Protein AF-A0A146MFR7-F1 (afdb_monomer)

Secondary structure (DSSP, 8-state):
--SS---HHHHHHHHHHHHHHHHHHHHHHHTT-SS-THHHHHHIIIIIHHHHHHHHHHTHHHHTSHHHHHHHHHHHHHHHHHHH---TTS-HHHHHHHTTPPPHHHHHHH-

Nearest PDB structures (foldseek):
  1yo7-assembly2_B  TM=3.358E-01  e=7.155E+00  Escherichia coli

Organism: Lygus hesperus (NCBI:txid30085)

Sequence (111 aa):
MDHHLTWNPHVENVVRKARYILWAGQRMFSKTWGLKPKMILWLYTAVVRPIITYASIVWWPKTRQATVQKNLTKVQRQACLGITGAMPTCPTAAMDVLLDLSPLNTLVQRV

Mean predicted aligned error: 7.24 Å

pLDDT: mean 78.14, std 9.86, range [43.84, 88.5]

Radius of gyration: 14.55 Å; Cα contacts (8 Å, |Δi|>4): 84; chains: 1; bounding box: 34×27×39 Å

Solvent-accessible surface area (backbone atoms only — not comparable to full-atom values): 6572 Å² total; per-residue (Å²): 132,77,90,59,92,66,55,57,71,57,53,51,50,53,53,50,51,44,50,48,53,50,50,54,48,48,53,60,46,64,78,71,58,78,98,57,46,64,59,55,48,45,48,43,61,72,48,42,46,54,54,51,53,58,51,40,67,82,43,50,86,50,61,76,37,67,70,53,38,53,51,49,53,50,53,52,43,55,51,47,38,71,34,68,67,53,62,93,83,60,58,58,70,60,52,27,62,75,67,74,46,79,59,65,67,61,54,62,71,74,109

Structure (mmCIF, N/CA/C/O backbone):
data_AF-A0A146MFR7-F1
#
_entry.id   AF-A0A146MFR7-F1
#
loop_
_atom_site.group_PDB
_atom_site.id
_atom_site.type_symbol
_atom_site.label_atom_id
_atom_site.label_alt_id
_atom_site.label_comp_id
_atom_site.label_asym_id
_atom_site.label_entity_id
_atom_site.label_seq_id
_atom_site.pdbx_PDB_ins_code
_atom_site.Cartn_x
_atom_site.Cartn_y
_atom_site.Cartn_z
_atom_site.occupancy
_atom_site.B_iso_or_equiv
_atom_site.auth_seq_id
_atom_site.auth_comp_id
_atom_site.auth_asym_id
_atom_site.auth_atom_id
_atom_site.pdbx_PDB_model_num
ATOM 1 N N . MET A 1 1 ? 18.503 8.207 -19.975 1.00 43.84 1 MET A N 1
ATOM 2 C CA . MET A 1 1 ? 17.540 7.400 -20.749 1.00 43.84 1 MET A CA 1
ATOM 3 C C . MET A 1 1 ? 17.914 5.951 -20.522 1.00 43.84 1 MET A C 1
ATOM 5 O O . MET A 1 1 ? 19.052 5.592 -20.800 1.00 43.84 1 MET A O 1
ATOM 9 N N . ASP A 1 2 ? 17.029 5.167 -19.910 1.00 46.19 2 ASP A N 1
ATOM 10 C CA . ASP A 1 2 ? 17.330 3.787 -19.522 1.00 46.19 2 ASP A CA 1
ATOM 11 C C . ASP A 1 2 ? 17.298 2.881 -20.763 1.00 46.19 2 ASP A C 1
ATOM 13 O O . ASP A 1 2 ? 16.237 2.597 -21.311 1.00 46.19 2 ASP A O 1
ATOM 17 N N . HIS A 1 3 ? 18.476 2.456 -21.232 1.00 53.16 3 HIS A N 1
ATOM 18 C CA . HIS A 1 3 ? 18.642 1.582 -22.408 1.00 53.16 3 HIS A CA 1
ATOM 19 C C . HIS A 1 3 ? 18.193 0.135 -22.162 1.00 53.16 3 HIS A C 1
ATOM 21 O O . HIS A 1 3 ? 17.932 -0.616 -23.100 1.00 53.16 3 HIS A O 1
ATOM 27 N N . HIS A 1 4 ? 18.066 -0.251 -20.895 1.00 56.06 4 HIS A N 1
ATOM 28 C CA . HIS A 1 4 ? 17.405 -1.476 -20.488 1.00 56.06 4 HIS A CA 1
ATOM 29 C C . HIS A 1 4 ? 16.019 -1.084 -20.002 1.00 56.06 4 HIS A C 1
ATOM 31 O O . HIS A 1 4 ? 15.898 -0.204 -19.157 1.00 56.06 4 HIS A O 1
ATOM 37 N N . LEU A 1 5 ? 14.981 -1.739 -20.519 1.00 60.19 5 LEU A N 1
ATOM 38 C CA . LEU A 1 5 ? 13.565 -1.559 -20.179 1.00 60.19 5 LEU A CA 1
ATOM 39 C C . LEU A 1 5 ? 13.264 -2.000 -18.722 1.00 60.19 5 LEU A C 1
ATOM 41 O O . LEU A 1 5 ? 12.364 -2.788 -18.427 1.00 60.19 5 LEU A O 1
ATOM 45 N N . THR A 1 6 ? 14.092 -1.576 -17.773 1.00 61.09 6 THR A N 1
ATOM 46 C CA . THR A 1 6 ? 13.939 -1.789 -16.349 1.00 61.09 6 THR A CA 1
ATOM 47 C C . THR A 1 6 ? 12.972 -0.733 -15.863 1.00 61.09 6 THR A C 1
ATOM 49 O O . THR A 1 6 ? 13.380 0.313 -15.379 1.00 61.09 6 THR A O 1
ATOM 52 N N . TRP A 1 7 ? 11.677 -1.023 -15.973 1.00 67.88 7 TRP A N 1
ATOM 53 C CA . TRP A 1 7 ? 10.547 -0.231 -15.470 1.00 67.88 7 TRP A CA 1
ATOM 54 C C . TRP A 1 7 ? 10.579 0.067 -13.949 1.00 67.88 7 TRP A C 1
ATOM 56 O O . TRP A 1 7 ? 9.576 0.471 -13.374 1.00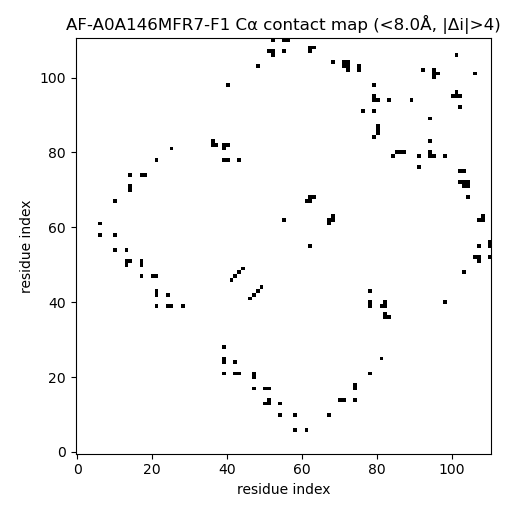 67.88 7 TRP A O 1
ATOM 66 N N . ASN A 1 8 ? 11.721 -0.105 -13.280 1.00 72.50 8 ASN A N 1
ATOM 67 C CA . ASN A 1 8 ? 11.979 0.182 -11.872 1.00 72.50 8 ASN A CA 1
ATOM 68 C C . ASN A 1 8 ? 11.531 1.590 -11.430 1.00 72.50 8 ASN A C 1
ATOM 70 O O . ASN A 1 8 ? 10.767 1.658 -10.465 1.00 72.50 8 ASN A O 1
ATOM 74 N N . PRO A 1 9 ? 11.903 2.697 -12.114 1.00 78.38 9 PRO A N 1
ATOM 75 C CA . PRO A 1 9 ? 11.456 4.029 -11.698 1.00 78.38 9 PRO A CA 1
ATOM 76 C C . PRO A 1 9 ? 9.937 4.188 -11.841 1.00 78.38 9 PRO A C 1
ATOM 78 O O . PRO A 1 9 ? 9.298 4.906 -11.072 1.00 78.38 9 PRO A O 1
ATOM 81 N N . HIS A 1 10 ? 9.326 3.477 -12.793 1.00 78.94 10 HIS A N 1
ATOM 82 C CA . HIS A 1 10 ? 7.879 3.468 -12.964 1.00 78.94 10 HIS A CA 1
ATOM 83 C C . HIS A 1 10 ? 7.177 2.702 -11.832 1.00 78.94 10 HIS A C 1
ATOM 85 O O . HIS A 1 10 ? 6.242 3.227 -11.230 1.00 78.94 10 HIS A O 1
ATOM 91 N N . VAL A 1 11 ? 7.670 1.509 -11.477 1.00 78.44 11 VAL A N 1
ATOM 92 C CA . VAL A 1 11 ? 7.176 0.718 -10.335 1.00 78.44 11 VAL A CA 1
ATOM 93 C C . VAL A 1 11 ? 7.254 1.530 -9.046 1.00 78.44 11 VAL A C 1
ATOM 95 O O . VAL A 1 11 ? 6.284 1.596 -8.291 1.00 78.44 11 VAL A O 1
ATOM 98 N N . GLU A 1 12 ? 8.390 2.180 -8.802 1.00 82.00 12 GLU A N 1
ATOM 99 C CA . GLU A 1 12 ? 8.585 3.005 -7.616 1.00 82.00 12 GLU A CA 1
ATOM 100 C C . GLU A 1 12 ? 7.627 4.198 -7.588 1.00 82.00 12 GLU A C 1
ATOM 102 O O . GLU A 1 12 ? 7.007 4.460 -6.558 1.00 82.00 12 GLU A O 1
ATOM 107 N N . ASN A 1 13 ? 7.416 4.869 -8.723 1.00 85.25 13 ASN A N 1
ATOM 108 C CA . ASN A 1 13 ? 6.452 5.962 -8.824 1.00 85.25 13 ASN A CA 1
ATOM 109 C C . ASN A 1 13 ? 5.012 5.518 -8.548 1.00 85.25 13 ASN A C 1
ATOM 111 O O . ASN A 1 13 ? 4.293 6.209 -7.821 1.00 85.25 13 ASN A O 1
ATOM 115 N N . VAL A 1 14 ? 4.590 4.366 -9.072 1.00 85.25 14 VAL A N 1
ATOM 116 C CA . VAL A 1 14 ? 3.249 3.815 -8.818 1.00 85.25 14 VAL A CA 1
ATOM 117 C C . VAL A 1 14 ? 3.088 3.446 -7.345 1.00 85.25 14 VAL A C 1
ATOM 119 O O . VAL A 1 14 ? 2.106 3.841 -6.714 1.00 85.25 14 VAL A O 1
ATOM 122 N N . VAL A 1 15 ? 4.071 2.754 -6.763 1.00 83.94 15 VAL A N 1
ATOM 123 C CA . VAL A 1 15 ? 4.077 2.390 -5.337 1.00 83.94 15 VAL A CA 1
ATOM 124 C C . VAL A 1 15 ? 4.059 3.636 -4.452 1.00 83.94 15 VAL A C 1
ATOM 126 O O . VAL A 1 15 ? 3.308 3.691 -3.476 1.00 83.94 15 VAL A O 1
ATOM 129 N N . ARG A 1 16 ? 4.843 4.660 -4.795 1.00 86.75 16 ARG A N 1
ATOM 130 C CA . ARG A 1 16 ? 4.880 5.944 -4.087 1.00 86.75 16 ARG A CA 1
ATOM 131 C C . ARG A 1 16 ? 3.526 6.644 -4.143 1.00 86.75 16 ARG A C 1
ATOM 133 O O . ARG A 1 16 ? 3.042 7.090 -3.106 1.00 86.75 16 ARG A O 1
ATOM 140 N N . LYS A 1 17 ? 2.887 6.688 -5.316 1.00 87.31 17 LYS A N 1
ATOM 141 C CA . LYS A 1 17 ? 1.550 7.272 -5.490 1.00 87.31 17 LYS A CA 1
ATOM 142 C C . LYS A 1 17 ? 0.502 6.522 -4.665 1.00 87.31 17 LYS A C 1
ATOM 144 O O . LYS A 1 17 ? -0.258 7.151 -3.934 1.00 87.31 17 LYS A O 1
ATOM 149 N N . ALA A 1 18 ? 0.513 5.190 -4.712 1.00 85.69 18 ALA A N 1
ATOM 150 C CA . ALA A 1 18 ? -0.369 4.340 -3.915 1.00 85.69 18 ALA A CA 1
ATOM 151 C C . ALA A 1 18 ? -0.195 4.574 -2.403 1.00 85.69 18 ALA A C 1
ATOM 153 O O . ALA A 1 18 ? -1.179 4.768 -1.690 1.00 85.69 18 ALA A O 1
ATOM 154 N N . ARG A 1 19 ? 1.052 4.621 -1.913 1.00 85.50 19 ARG A N 1
ATOM 155 C CA . ARG A 1 19 ? 1.349 4.925 -0.503 1.00 85.50 19 ARG A CA 1
ATOM 156 C C . ARG A 1 19 ? 0.892 6.319 -0.103 1.00 85.50 19 ARG A C 1
ATOM 158 O O . ARG A 1 19 ? 0.352 6.474 0.985 1.00 85.50 19 ARG A O 1
ATOM 165 N N . TYR A 1 20 ? 1.102 7.315 -0.958 1.00 88.19 20 TYR A N 1
ATOM 166 C CA . TYR A 1 20 ? 0.683 8.683 -0.675 1.00 88.19 20 TYR A CA 1
ATOM 167 C C . TYR A 1 20 ? -0.839 8.785 -0.523 1.00 88.19 20 TYR A C 1
ATOM 169 O O . TYR A 1 20 ? -1.307 9.360 0.453 1.00 88.19 20 TYR A O 1
ATOM 177 N N . ILE A 1 21 ? -1.606 8.168 -1.430 1.00 85.38 21 ILE A N 1
ATOM 178 C CA . ILE A 1 21 ? -3.076 8.130 -1.354 1.00 85.38 21 ILE A CA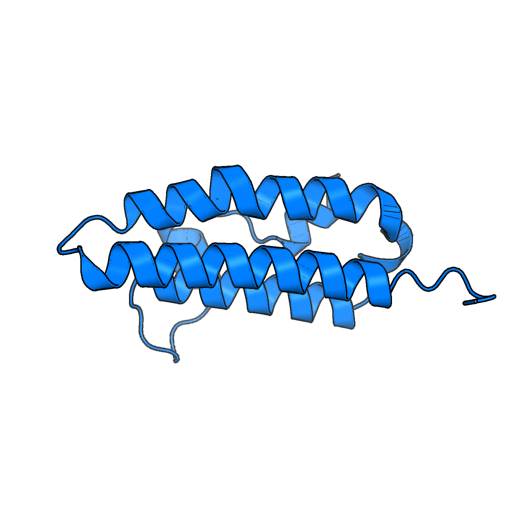 1
ATOM 179 C C . ILE A 1 21 ? -3.532 7.433 -0.067 1.00 85.38 21 ILE A C 1
ATOM 181 O O . ILE A 1 21 ? -4.405 7.946 0.630 1.00 85.38 21 ILE A O 1
ATOM 185 N N . LEU A 1 22 ? -2.912 6.300 0.280 1.00 82.88 22 LEU A N 1
ATOM 186 C CA . LEU A 1 22 ? -3.196 5.599 1.532 1.00 82.88 22 LEU A CA 1
ATOM 187 C C . LEU A 1 22 ? -2.909 6.464 2.752 1.00 82.88 22 LEU A C 1
ATOM 189 O O . LEU A 1 22 ? -3.756 6.560 3.629 1.00 82.88 22 LEU A O 1
ATOM 193 N N . TRP A 1 23 ? -1.743 7.103 2.805 1.00 84.44 23 TRP A N 1
ATOM 194 C CA . TRP A 1 23 ? -1.343 7.933 3.935 1.00 84.44 23 TRP A CA 1
ATOM 195 C C . TRP A 1 23 ? -2.221 9.179 4.073 1.00 84.44 23 TRP A C 1
ATOM 197 O O . TRP A 1 23 ? -2.648 9.513 5.176 1.00 84.44 23 TRP A O 1
ATOM 207 N N . ALA A 1 24 ? -2.534 9.849 2.962 1.00 85.06 24 ALA A N 1
ATOM 208 C CA . ALA A 1 24 ? -3.426 11.002 2.945 1.00 85.06 24 ALA A CA 1
ATOM 209 C C . ALA A 1 24 ? -4.840 10.609 3.395 1.00 85.06 24 ALA A C 1
ATOM 211 O O . ALA A 1 24 ? -5.415 11.277 4.254 1.00 85.06 24 ALA A O 1
ATOM 212 N N . GLY A 1 25 ? -5.361 9.487 2.885 1.00 79.31 25 GLY A N 1
ATOM 213 C CA . GLY A 1 25 ? -6.639 8.925 3.312 1.00 79.31 25 GLY A CA 1
ATOM 214 C C . GLY A 1 25 ? -6.633 8.586 4.798 1.00 79.31 25 GLY A C 1
ATOM 215 O O . GLY A 1 25 ? -7.468 9.087 5.545 1.00 79.31 25 GLY A O 1
ATOM 216 N N . GLN A 1 26 ? -5.642 7.818 5.254 1.00 76.81 26 GLN A N 1
ATOM 217 C CA . GLN A 1 26 ? -5.454 7.490 6.666 1.00 76.81 26 GLN A CA 1
ATOM 218 C C . GLN A 1 26 ? -5.415 8.751 7.523 1.00 76.81 26 GLN A C 1
ATOM 220 O O . GLN A 1 26 ? -6.156 8.823 8.483 1.00 76.81 26 GLN A O 1
ATOM 225 N N . ARG A 1 27 ? -4.647 9.786 7.171 1.00 78.06 27 ARG A N 1
ATOM 226 C CA . ARG A 1 27 ? -4.557 11.023 7.964 1.00 78.06 27 ARG A CA 1
ATOM 227 C C . ARG A 1 27 ? -5.862 11.820 7.988 1.00 78.06 27 ARG A C 1
ATOM 229 O O . ARG A 1 27 ? -6.203 12.388 9.027 1.00 78.06 27 ARG A O 1
ATOM 236 N N . MET A 1 28 ? -6.580 11.860 6.868 1.00 73.88 28 MET A N 1
ATOM 237 C CA . MET A 1 28 ? -7.886 12.512 6.766 1.00 73.88 28 MET A CA 1
ATOM 238 C C . MET A 1 28 ? -8.907 11.822 7.675 1.00 73.88 28 MET A C 1
ATOM 240 O O . MET A 1 28 ? -9.587 12.494 8.452 1.00 73.88 28 MET A O 1
ATOM 244 N N . PHE A 1 29 ? -8.948 10.488 7.643 1.00 67.81 29 PHE A N 1
ATOM 245 C CA . PHE A 1 29 ? -9.841 9.692 8.480 1.00 67.81 29 PHE A CA 1
ATOM 246 C C . PHE A 1 29 ? -9.359 9.625 9.945 1.00 67.81 29 PHE A C 1
ATOM 248 O O . PHE A 1 29 ? -10.155 9.776 10.856 1.00 67.81 29 PHE A O 1
ATOM 255 N N . SER A 1 30 ? -8.064 9.541 10.243 1.00 63.81 30 SER A N 1
ATOM 256 C CA . SER A 1 30 ? -7.547 9.508 11.623 1.00 63.81 30 SER A CA 1
ATOM 257 C C . SER A 1 30 ? -7.852 10.783 12.408 1.00 63.81 30 SER A C 1
ATOM 259 O O . SER A 1 30 ? -8.132 10.704 13.597 1.00 63.81 30 SER A O 1
ATOM 261 N N . LYS A 1 31 ? -7.834 11.960 11.765 1.00 63.06 31 LYS A N 1
ATOM 262 C CA . LYS A 1 31 ? -8.208 13.224 12.425 1.00 63.06 31 LYS A CA 1
ATOM 263 C C . LYS A 1 31 ? -9.695 13.325 12.755 1.00 63.06 31 LYS A C 1
ATOM 265 O O . LYS A 1 31 ? -10.063 14.142 13.590 1.00 63.06 31 LYS A O 1
ATOM 270 N N . THR A 1 32 ? -10.538 12.559 12.068 1.00 60.03 32 THR A N 1
ATOM 271 C CA . THR A 1 32 ? -11.994 12.699 12.153 1.00 60.03 32 THR A CA 1
ATOM 272 C C . THR A 1 32 ? -12.696 11.501 12.820 1.00 60.03 32 THR A C 1
ATOM 274 O O . THR A 1 32 ? -13.899 11.598 13.040 1.00 60.03 32 THR A O 1
ATOM 277 N N . TRP A 1 33 ? -12.022 10.370 13.128 1.00 58.22 33 TRP A N 1
ATOM 278 C CA . TRP A 1 33 ? -12.738 9.087 13.316 1.00 58.22 33 TRP A CA 1
ATOM 279 C C . TRP A 1 33 ? -12.608 8.415 14.684 1.00 58.22 33 TRP A C 1
ATOM 281 O O . TRP A 1 33 ? -11.532 7.988 15.096 1.00 58.22 33 TRP A O 1
ATOM 291 N N . GLY A 1 34 ? -13.785 8.160 15.269 1.00 61.66 34 GLY A N 1
ATOM 292 C CA . GLY A 1 34 ? -14.133 6.871 15.869 1.00 61.66 34 GLY A CA 1
ATOM 293 C C . GLY A 1 34 ? -14.714 5.876 14.833 1.00 61.66 34 GLY A C 1
ATOM 294 O O . GLY A 1 34 ? -15.215 6.271 13.783 1.00 61.66 34 GLY A O 1
ATOM 295 N N . LEU A 1 35 ? -14.602 4.572 15.130 1.00 51.97 35 LEU A N 1
ATOM 296 C CA . LEU A 1 35 ? -15.327 3.389 14.603 1.00 51.97 35 LEU A CA 1
ATOM 297 C C . LEU A 1 35 ? -15.809 3.323 13.127 1.00 51.97 35 LEU A C 1
ATOM 299 O O . LEU A 1 35 ? -16.885 2.781 12.881 1.00 51.97 35 LEU A O 1
ATOM 303 N N . LYS A 1 36 ? -15.046 3.725 12.093 1.00 67.06 36 LYS A N 1
ATOM 304 C CA . LYS A 1 36 ? -15.310 3.152 10.738 1.00 67.06 36 LYS A CA 1
ATOM 305 C C . LYS A 1 36 ? -14.078 2.827 9.838 1.00 67.06 36 LYS A C 1
ATOM 307 O O . LYS A 1 36 ? -13.929 3.320 8.723 1.00 67.06 36 LYS A O 1
ATOM 312 N N . PRO A 1 37 ? -13.241 1.851 10.241 1.00 76.12 37 PRO A N 1
ATOM 313 C CA . PRO A 1 37 ? -12.261 1.149 9.384 1.00 76.12 37 PRO A CA 1
ATOM 314 C C . PRO A 1 37 ? -12.702 0.826 7.940 1.00 76.12 37 PRO A C 1
ATOM 316 O O . PRO A 1 37 ? -11.887 0.793 7.017 1.00 76.12 37 PRO A O 1
ATOM 319 N N . LYS A 1 38 ? -14.013 0.638 7.729 1.00 81.75 38 LYS A N 1
ATOM 320 C CA . LYS A 1 38 ? -14.650 0.351 6.435 1.00 81.75 38 LYS A CA 1
ATOM 321 C C . LYS A 1 38 ? -14.300 1.356 5.331 1.00 81.75 38 LYS A C 1
ATOM 323 O O . LYS A 1 38 ? -14.175 0.954 4.181 1.00 81.75 38 LYS A O 1
ATOM 328 N N . MET A 1 39 ? -14.113 2.637 5.653 1.00 81.69 39 MET A N 1
ATOM 329 C CA . MET A 1 39 ? -13.805 3.656 4.640 1.00 81.69 39 MET A CA 1
ATOM 330 C C . MET A 1 39 ? -12.373 3.527 4.099 1.00 81.69 39 MET A C 1
ATOM 332 O O . MET A 1 39 ? -12.141 3.665 2.901 1.00 81.69 39 MET A O 1
ATOM 336 N N . ILE A 1 40 ? -11.408 3.206 4.966 1.00 81.81 40 ILE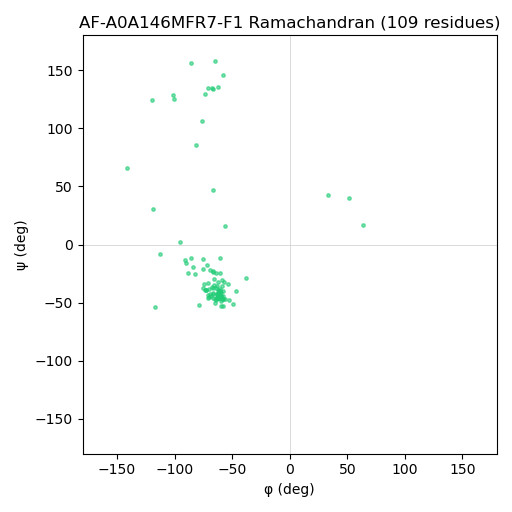 A N 1
ATOM 337 C CA . ILE A 1 40 ? -10.014 2.975 4.557 1.00 81.81 40 ILE A CA 1
ATOM 338 C C . ILE A 1 40 ? -9.918 1.667 3.762 1.00 81.81 40 ILE A C 1
ATOM 340 O O . ILE A 1 40 ? -9.214 1.608 2.754 1.00 81.81 40 ILE A O 1
ATOM 344 N N . LEU A 1 41 ? -10.673 0.641 4.169 1.00 86.31 41 LEU A N 1
ATOM 345 C CA . LEU A 1 41 ? -10.802 -0.605 3.412 1.00 86.31 41 LEU A CA 1
ATOM 346 C C . LEU A 1 41 ? -11.380 -0.354 2.012 1.00 86.31 41 LEU A C 1
ATOM 348 O O . LEU A 1 41 ? -10.845 -0.860 1.023 1.00 86.31 41 LEU A O 1
ATOM 352 N N . TRP A 1 42 ? -12.426 0.469 1.913 1.00 86.81 42 TRP A N 1
ATOM 353 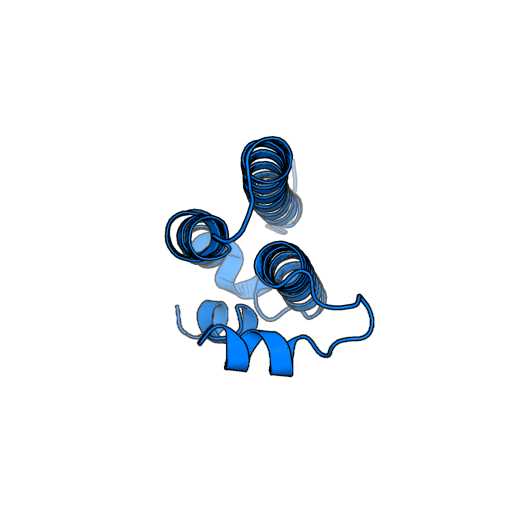C CA . TRP A 1 42 ? -12.997 0.879 0.633 1.00 86.81 42 TRP A CA 1
ATOM 354 C C . TRP A 1 42 ? -11.976 1.639 -0.221 1.00 86.81 42 TRP A C 1
ATOM 356 O O . TRP A 1 42 ? -11.768 1.287 -1.375 1.00 86.81 42 TRP A O 1
ATOM 366 N N . LEU A 1 43 ? -11.247 2.603 0.348 1.00 85.69 43 LEU A N 1
ATOM 367 C CA . LEU A 1 43 ? -10.193 3.331 -0.368 1.00 85.69 43 LEU A CA 1
ATOM 368 C C . LEU A 1 43 ? -9.105 2.385 -0.909 1.00 85.69 43 LEU A C 1
ATOM 370 O O . LEU A 1 43 ? -8.670 2.509 -2.055 1.00 85.69 43 LEU A O 1
ATOM 374 N N . TYR A 1 44 ? -8.665 1.423 -0.096 1.00 86.12 44 TYR A N 1
ATOM 375 C CA . TYR A 1 44 ? -7.658 0.448 -0.506 1.00 86.12 44 TYR A CA 1
ATOM 376 C C . TYR A 1 44 ? -8.157 -0.442 -1.654 1.00 86.12 44 TYR A C 1
ATOM 378 O O . TYR A 1 44 ? -7.466 -0.608 -2.661 1.00 86.12 44 TYR A O 1
ATOM 386 N N . THR A 1 45 ? -9.368 -0.981 -1.534 1.00 87.50 45 THR A N 1
ATOM 387 C CA . THR A 1 45 ? -9.945 -1.896 -2.528 1.00 87.50 45 THR A CA 1
ATOM 388 C C . THR A 1 45 ? -10.369 -1.194 -3.818 1.00 87.50 45 THR A C 1
ATOM 390 O O . THR A 1 45 ? -10.119 -1.734 -4.892 1.00 87.50 45 THR A O 1
ATOM 393 N N . ALA A 1 46 ? -10.946 0.006 -3.732 1.00 86.19 46 ALA A N 1
ATOM 394 C CA . ALA A 1 46 ? -11.502 0.738 -4.869 1.00 86.19 46 ALA A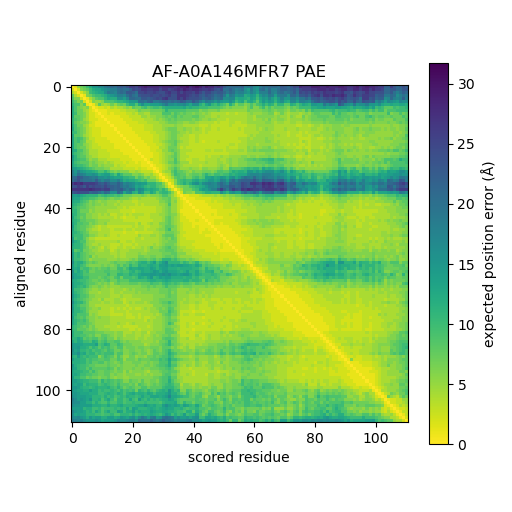 CA 1
ATOM 395 C C . ALA A 1 46 ? -10.489 1.629 -5.603 1.00 86.19 46 ALA A C 1
ATOM 397 O O . ALA 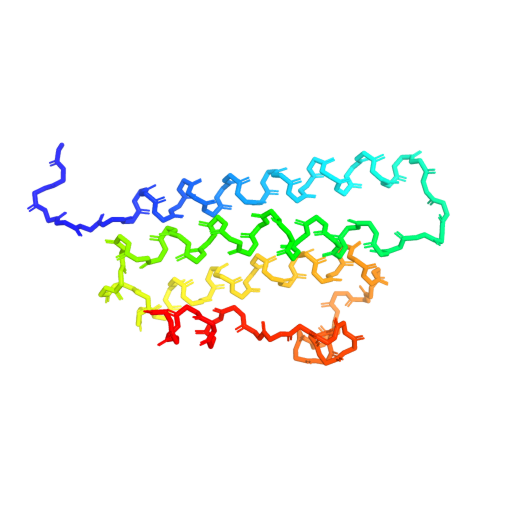A 1 46 ? -10.688 1.919 -6.777 1.00 86.19 46 ALA A O 1
ATOM 398 N N . VAL A 1 47 ? -9.408 2.075 -4.948 1.00 87.12 47 VAL A N 1
ATOM 399 C CA . VAL A 1 47 ? -8.436 3.006 -5.559 1.00 87.12 47 VAL A CA 1
ATOM 400 C C . VAL A 1 47 ? -7.053 2.382 -5.676 1.00 87.12 47 VAL A C 1
ATOM 402 O O . VAL A 1 47 ? -6.467 2.341 -6.755 1.00 87.12 47 VAL A O 1
ATOM 405 N N . VAL A 1 48 ? -6.507 1.870 -4.575 1.00 85.94 48 VAL A N 1
ATOM 406 C CA . VAL A 1 48 ? -5.113 1.400 -4.551 1.00 85.94 48 VAL A CA 1
ATOM 407 C C . VAL A 1 48 ? -4.946 0.110 -5.347 1.00 85.94 48 VAL A C 1
ATOM 409 O O . VAL A 1 48 ? -4.004 -0.014 -6.130 1.00 85.94 48 VAL A O 1
ATOM 412 N N . ARG A 1 49 ? -5.877 -0.832 -5.176 1.00 86.44 49 ARG A N 1
ATOM 413 C CA . ARG A 1 49 ? -5.888 -2.117 -5.881 1.00 86.44 49 ARG A CA 1
ATOM 414 C C . ARG A 1 49 ? -5.913 -1.945 -7.411 1.00 86.44 49 ARG A C 1
ATOM 416 O O . ARG A 1 49 ? -4.988 -2.467 -8.030 1.00 86.44 49 ARG A O 1
ATOM 423 N N . PRO A 1 50 ? -6.837 -1.169 -8.024 1.00 84.44 50 PRO A N 1
ATOM 424 C CA . PRO A 1 50 ? -6.851 -0.977 -9.476 1.00 84.44 50 PRO A CA 1
ATOM 425 C C . PRO A 1 50 ? -5.631 -0.225 -10.017 1.00 84.44 50 PRO A C 1
ATOM 427 O O . PRO A 1 50 ? -5.145 -0.562 -11.093 1.00 84.44 50 PRO A O 1
ATOM 430 N N . ILE A 1 51 ? -5.084 0.754 -9.281 1.00 86.75 51 ILE A N 1
ATOM 431 C CA . ILE A 1 51 ? -3.851 1.451 -9.693 1.00 86.75 51 ILE A CA 1
ATOM 432 C C . ILE A 1 51 ? -2.694 0.456 -9.834 1.00 86.75 51 ILE A C 1
ATOM 434 O O . ILE A 1 51 ? -1.940 0.510 -10.805 1.00 86.75 51 ILE A O 1
ATOM 438 N N . ILE A 1 52 ? -2.554 -0.452 -8.865 1.00 83.94 52 ILE A N 1
ATOM 439 C CA . ILE A 1 52 ? -1.486 -1.452 -8.862 1.00 83.94 52 ILE A CA 1
ATOM 440 C C . ILE A 1 52 ? -1.712 -2.497 -9.957 1.00 83.94 52 ILE A C 1
ATOM 442 O O . ILE A 1 52 ? -0.765 -2.803 -10.677 1.00 83.94 52 ILE A O 1
ATOM 446 N N . THR A 1 53 ? -2.934 -3.019 -10.109 1.00 84.56 53 THR A N 1
ATOM 447 C CA . THR A 1 53 ? -3.236 -4.042 -11.127 1.00 84.56 53 THR A CA 1
ATOM 448 C C . THR A 1 53 ? -3.133 -3.497 -12.547 1.00 84.56 53 THR A C 1
ATOM 450 O O . THR A 1 53 ? -2.649 -4.188 -13.436 1.00 84.56 53 THR A O 1
ATOM 453 N N . TYR A 1 54 ? -3.538 -2.245 -12.778 1.00 84.44 54 TYR A N 1
ATOM 454 C CA . TYR A 1 54 ? -3.364 -1.606 -14.081 1.00 84.44 54 TYR A CA 1
ATOM 455 C C . TYR A 1 54 ? -1.883 -1.392 -14.391 1.00 84.44 54 TYR A C 1
ATOM 457 O O . TYR A 1 54 ? -1.409 -1.732 -15.472 1.00 84.44 54 TYR A O 1
ATOM 465 N N . ALA A 1 55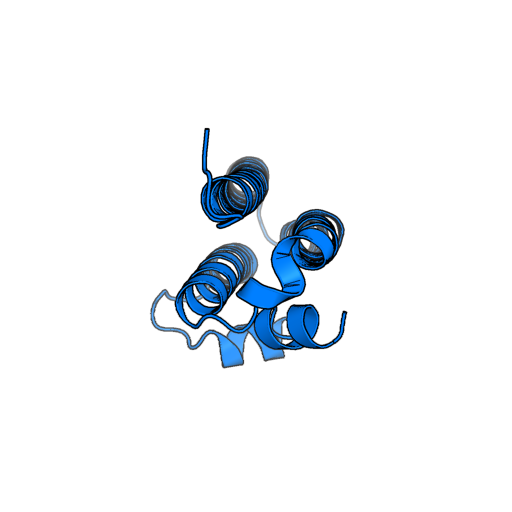 ? -1.122 -0.882 -13.419 1.00 81.44 55 ALA A N 1
ATOM 466 C CA . ALA A 1 55 ? 0.305 -0.692 -13.602 1.00 81.44 55 ALA A CA 1
ATOM 467 C C . ALA A 1 55 ? 1.018 -2.022 -13.875 1.00 81.44 55 ALA A C 1
ATOM 469 O O . ALA A 1 55 ? 1.887 -2.057 -14.741 1.00 81.44 55 ALA A O 1
ATOM 470 N N . SER A 1 56 ? 0.655 -3.112 -13.187 1.00 80.50 56 SER A N 1
ATOM 471 C CA . SER A 1 56 ? 1.337 -4.400 -13.344 1.00 80.50 56 SER A CA 1
ATOM 472 C C . SER A 1 56 ? 1.283 -4.974 -14.755 1.00 80.50 56 SER A C 1
ATOM 474 O O . SER A 1 56 ? 2.200 -5.706 -15.113 1.00 80.50 56 SER A O 1
ATOM 476 N N . ILE A 1 57 ? 0.291 -4.605 -15.570 1.00 81.12 57 ILE A N 1
ATOM 477 C CA . ILE A 1 57 ? 0.219 -4.999 -16.987 1.00 81.12 57 ILE A CA 1
ATOM 478 C C . ILE A 1 57 ? 1.446 -4.478 -17.753 1.00 81.12 57 ILE A C 1
ATOM 480 O O . ILE A 1 57 ? 2.039 -5.193 -18.558 1.00 81.12 57 ILE A O 1
ATOM 484 N N . VAL A 1 58 ? 1.890 -3.254 -17.454 1.00 80.25 58 VAL A N 1
ATOM 485 C CA . VAL A 1 58 ? 3.019 -2.598 -18.137 1.00 80.25 58 VAL A CA 1
ATOM 486 C C . VAL A 1 58 ? 4.361 -3.243 -17.774 1.00 80.25 58 VAL A C 1
ATOM 488 O O . VAL A 1 58 ? 5.272 -3.310 -18.596 1.00 80.25 58 VAL A O 1
ATOM 491 N N . TRP A 1 59 ? 4.500 -3.746 -16.545 1.00 77.44 59 TRP A N 1
ATOM 492 C CA . TRP A 1 59 ? 5.739 -4.344 -16.034 1.00 77.44 59 TRP A CA 1
ATOM 493 C C . TRP A 1 59 ? 5.575 -5.815 -15.643 1.00 77.44 59 TRP A C 1
ATOM 495 O O . TRP A 1 59 ? 6.308 -6.314 -14.783 1.00 77.44 59 TRP A O 1
ATOM 505 N N . TRP A 1 60 ? 4.681 -6.536 -16.328 1.00 73.44 60 TRP A N 1
ATOM 506 C CA . TRP A 1 60 ? 4.393 -7.957 -16.104 1.00 73.44 60 TRP A CA 1
ATOM 507 C C . TRP A 1 60 ? 5.653 -8.843 -15.980 1.00 73.44 60 TRP A C 1
ATOM 509 O O . TRP A 1 60 ? 5.709 -9.659 -15.062 1.00 73.44 60 TRP A O 1
ATOM 519 N N . PRO A 1 61 ? 6.741 -8.662 -16.767 1.00 74.38 61 PRO A N 1
ATOM 520 C CA . PRO A 1 61 ? 7.925 -9.516 -16.638 1.00 74.38 61 PRO A CA 1
ATOM 521 C C . PRO A 1 61 ? 8.653 -9.315 -15.300 1.00 74.38 61 PRO A C 1
ATOM 523 O O . PRO A 1 61 ? 9.381 -10.187 -14.827 1.00 74.38 61 PRO A O 1
ATOM 526 N N . LYS A 1 62 ? 8.469 -8.146 -14.672 1.00 73.25 62 LYS A N 1
ATOM 527 C CA . LYS A 1 62 ? 9.085 -7.760 -13.398 1.00 73.25 62 LYS A CA 1
ATOM 528 C C . LYS A 1 62 ? 8.223 -8.121 -12.190 1.00 73.25 62 LYS A C 1
ATOM 530 O O . LYS A 1 62 ? 8.748 -8.142 -11.081 1.00 73.25 62 LYS A O 1
ATOM 535 N N . THR A 1 63 ? 6.950 -8.475 -12.368 1.00 70.00 63 THR A N 1
ATOM 536 C CA . THR A 1 63 ? 6.079 -8.904 -11.255 1.00 70.00 63 THR A CA 1
ATOM 537 C C . THR A 1 63 ? 6.564 -10.201 -10.598 1.00 70.00 63 THR A C 1
ATOM 539 O O . THR A 1 63 ? 6.325 -10.441 -9.412 1.00 70.00 63 THR A O 1
ATOM 542 N N . ARG A 1 64 ? 7.317 -11.021 -11.343 1.00 71.25 64 ARG A N 1
ATOM 543 C CA . ARG A 1 64 ? 7.983 -12.234 -10.845 1.00 71.25 64 ARG A CA 1
ATOM 544 C C . ARG A 1 64 ? 9.228 -11.944 -10.002 1.00 71.25 64 ARG A C 1
ATOM 546 O O . ARG A 1 64 ? 9.728 -12.845 -9.337 1.00 71.25 64 ARG A O 1
ATOM 553 N N . GLN A 1 65 ? 9.734 -10.708 -9.996 1.00 80.31 65 GLN A N 1
ATOM 554 C CA . GLN A 1 65 ? 10.885 -10.352 -9.172 1.00 80.31 65 GLN A CA 1
ATOM 555 C C . GLN A 1 65 ? 10.495 -10.254 -7.695 1.00 80.31 65 GLN A C 1
ATOM 557 O O . GLN A 1 65 ? 9.575 -9.526 -7.311 1.00 80.31 65 GLN A O 1
ATOM 562 N N . ALA A 1 66 ? 11.269 -10.930 -6.844 1.00 78.06 66 ALA A N 1
ATOM 563 C CA . ALA A 1 66 ? 11.053 -10.951 -5.399 1.00 78.06 66 ALA A CA 1
ATOM 564 C C . ALA A 1 66 ? 11.095 -9.548 -4.763 1.00 78.06 66 ALA A C 1
ATOM 566 O O . ALA A 1 66 ? 10.410 -9.288 -3.776 1.00 78.06 66 ALA A O 1
ATOM 567 N N . THR A 1 67 ? 11.877 -8.623 -5.322 1.00 79.12 67 THR A N 1
ATOM 568 C CA . THR A 1 67 ? 11.959 -7.224 -4.870 1.00 79.12 67 THR A CA 1
ATOM 569 C C . THR A 1 67 ? 10.623 -6.503 -5.010 1.00 79.12 67 THR A C 1
ATOM 571 O O . THR A 1 67 ? 10.172 -5.840 -4.074 1.00 79.12 67 THR A O 1
ATOM 574 N N . VAL A 1 68 ? 9.955 -6.671 -6.150 1.00 77.81 68 VAL A N 1
ATOM 575 C CA . VAL A 1 68 ? 8.683 -6.004 -6.415 1.00 77.81 68 VAL A CA 1
ATOM 576 C C . VAL A 1 68 ? 7.556 -6.630 -5.600 1.00 77.81 68 VAL A C 1
ATOM 578 O O . VAL A 1 68 ? 6.764 -5.906 -4.999 1.00 77.81 68 VAL A O 1
ATOM 581 N N . GLN A 1 69 ? 7.551 -7.957 -5.462 1.00 81.62 69 GLN A N 1
ATOM 582 C CA . GLN A 1 69 ? 6.620 -8.658 -4.574 1.00 81.62 69 GLN A CA 1
ATOM 583 C C . GLN A 1 69 ? 6.754 -8.181 -3.123 1.00 81.62 69 GLN A C 1
ATOM 585 O O . GLN A 1 69 ? 5.758 -7.809 -2.507 1.00 81.62 69 GLN A O 1
ATOM 590 N N . LYS A 1 70 ? 7.984 -8.075 -2.600 1.00 83.94 70 LYS A N 1
ATOM 591 C CA . LYS A 1 70 ? 8.240 -7.526 -1.256 1.00 83.94 70 LYS A CA 1
ATOM 592 C C . LYS A 1 70 ? 7.716 -6.096 -1.108 1.00 83.94 70 LYS A C 1
ATOM 594 O O . LYS A 1 70 ? 7.162 -5.752 -0.064 1.00 83.94 70 LYS A O 1
ATOM 599 N N . ASN A 1 71 ? 7.869 -5.257 -2.131 1.00 83.19 71 ASN A N 1
ATOM 600 C CA . ASN A 1 71 ? 7.365 -3.885 -2.104 1.00 83.19 71 ASN A CA 1
ATOM 601 C C . ASN A 1 71 ? 5.833 -3.827 -2.081 1.00 83.19 71 ASN A C 1
ATOM 603 O O . ASN A 1 71 ? 5.278 -3.047 -1.305 1.00 83.19 71 ASN A O 1
ATOM 607 N N . LEU A 1 72 ? 5.161 -4.674 -2.862 1.00 82.88 72 LEU A N 1
ATOM 608 C CA . LEU A 1 72 ? 3.703 -4.800 -2.866 1.00 82.88 72 LEU A CA 1
ATOM 609 C C . LEU A 1 72 ? 3.173 -5.285 -1.511 1.00 82.88 72 LEU A C 1
ATOM 611 O O . LEU A 1 72 ? 2.272 -4.662 -0.950 1.00 82.88 72 LEU A O 1
ATOM 615 N N . THR A 1 73 ? 3.790 -6.318 -0.928 1.00 85.44 73 THR A N 1
ATOM 616 C CA . THR A 1 73 ? 3.435 -6.813 0.412 1.00 85.44 73 THR A CA 1
ATOM 617 C C . THR A 1 73 ? 3.627 -5.739 1.482 1.00 85.44 73 THR A C 1
ATOM 619 O O . THR A 1 73 ? 2.797 -5.612 2.380 1.00 85.44 73 THR A O 1
ATOM 622 N N . LYS A 1 74 ? 4.677 -4.909 1.384 1.00 86.69 74 LYS A N 1
ATOM 623 C CA . LYS A 1 74 ? 4.864 -3.764 2.293 1.00 86.69 74 LYS A CA 1
ATOM 624 C C . LYS A 1 74 ? 3.710 -2.763 2.196 1.00 86.69 74 LYS A C 1
ATOM 626 O O . LYS A 1 74 ? 3.210 -2.337 3.232 1.00 86.69 74 LYS A O 1
ATOM 631 N N . VAL A 1 75 ? 3.270 -2.408 0.985 1.00 85.38 75 VAL A N 1
ATOM 632 C CA . VAL A 1 75 ? 2.129 -1.490 0.789 1.00 85.38 75 VAL A CA 1
ATOM 633 C C . VAL A 1 75 ? 0.847 -2.084 1.368 1.00 85.38 75 VAL A C 1
ATOM 635 O O . VAL A 1 75 ? 0.143 -1.404 2.108 1.00 85.38 75 VAL A O 1
ATOM 638 N N . GLN A 1 76 ? 0.574 -3.360 1.087 1.00 86.75 76 GLN A N 1
ATOM 639 C CA . GLN A 1 76 ? -0.582 -4.066 1.637 1.00 86.75 76 GLN A CA 1
ATOM 640 C C . GLN A 1 76 ? -0.569 -4.075 3.162 1.00 86.75 76 GLN A C 1
ATOM 642 O O . GLN A 1 76 ? -1.561 -3.728 3.793 1.00 86.75 76 GLN A O 1
ATOM 647 N N . ARG A 1 77 ? 0.576 -4.407 3.763 1.00 88.50 77 ARG A N 1
ATOM 648 C CA . ARG A 1 77 ? 0.742 -4.417 5.215 1.00 88.50 77 ARG A CA 1
ATOM 649 C C . ARG A 1 77 ? 0.475 -3.042 5.825 1.00 88.50 77 ARG A C 1
ATOM 651 O O . ARG A 1 77 ? -0.220 -2.961 6.830 1.00 88.50 77 ARG A O 1
ATOM 658 N N . GLN A 1 78 ? 0.993 -1.972 5.223 1.00 85.19 78 GLN A N 1
ATOM 659 C CA . GLN A 1 78 ? 0.735 -0.603 5.685 1.00 85.19 78 GLN A CA 1
ATOM 660 C C . GLN A 1 78 ? -0.752 -0.232 5.597 1.00 85.19 78 GLN A C 1
ATOM 662 O O . GLN A 1 78 ? -1.273 0.418 6.503 1.00 85.19 78 GLN A O 1
ATOM 667 N N . ALA A 1 79 ? -1.441 -0.665 4.539 1.00 83.44 79 ALA A N 1
ATOM 668 C CA . ALA A 1 79 ? -2.882 -0.475 4.413 1.00 83.44 79 ALA A CA 1
ATOM 669 C C . ALA A 1 79 ? -3.638 -1.247 5.504 1.00 83.44 79 ALA A C 1
ATOM 671 O O . ALA A 1 79 ? -4.422 -0.648 6.232 1.00 83.44 79 ALA A O 1
ATOM 672 N N . CYS A 1 80 ? -3.343 -2.539 5.676 1.00 85.56 80 CYS A N 1
ATOM 673 C CA . CYS A 1 80 ? -4.006 -3.404 6.652 1.00 85.56 80 CYS A CA 1
ATOM 674 C C . CYS A 1 80 ? -3.832 -2.899 8.084 1.00 85.56 80 CYS A C 1
ATOM 676 O O . CYS A 1 80 ? -4.817 -2.815 8.808 1.00 85.56 80 CYS A O 1
ATOM 678 N N . LEU A 1 81 ? -2.616 -2.496 8.472 1.00 86.19 81 LEU A N 1
ATOM 679 C CA . LEU A 1 81 ? -2.353 -1.926 9.797 1.00 86.19 81 LEU A CA 1
ATOM 680 C C . LEU A 1 81 ? -3.144 -0.636 10.034 1.00 86.19 81 LEU A C 1
ATOM 682 O O . LEU A 1 81 ? -3.671 -0.438 11.122 1.00 86.19 81 LEU A O 1
ATOM 686 N N . GLY A 1 82 ? -3.270 0.228 9.024 1.00 80.06 82 GLY A N 1
ATOM 687 C CA . GLY A 1 82 ? -4.077 1.441 9.163 1.00 80.06 82 GLY A CA 1
ATOM 688 C C . GLY A 1 82 ? -5.589 1.203 9.125 1.00 80.06 82 GLY A C 1
ATOM 689 O O . GLY A 1 82 ? -6.333 2.047 9.609 1.00 80.06 82 GLY A O 1
ATOM 690 N N . ILE A 1 83 ? -6.051 0.080 8.566 1.00 82.69 83 ILE A N 1
ATOM 691 C CA . ILE A 1 83 ? -7.467 -0.314 8.589 1.00 82.69 83 ILE A CA 1
ATOM 692 C C . ILE A 1 83 ? -7.815 -0.919 9.950 1.00 82.69 83 ILE A C 1
ATOM 694 O O . ILE A 1 83 ? -8.781 -0.503 10.581 1.00 82.69 83 ILE A O 1
ATOM 698 N N . THR A 1 84 ? -7.046 -1.910 10.399 1.00 82.12 84 THR A N 1
ATOM 699 C CA . THR A 1 84 ? -7.357 -2.680 11.610 1.00 82.12 84 THR A CA 1
ATOM 700 C C . THR A 1 84 ? -6.909 -1.984 12.888 1.00 82.12 84 THR A C 1
ATOM 702 O O . THR A 1 84 ? -7.458 -2.265 13.948 1.00 82.12 84 THR A O 1
ATOM 705 N N . GLY A 1 85 ? -5.897 -1.114 12.816 1.00 80.44 85 GLY A N 1
ATOM 706 C CA . GLY A 1 85 ? -5.207 -0.614 14.006 1.00 80.44 85 GLY A CA 1
ATOM 707 C C . GLY A 1 85 ? -4.478 -1.720 14.778 1.00 80.44 85 GLY A C 1
ATOM 708 O O . GLY A 1 85 ? -4.151 -1.533 15.947 1.00 80.44 85 GLY A O 1
ATOM 709 N N . ALA A 1 86 ? -4.254 -2.885 14.157 1.00 83.69 86 ALA A N 1
ATOM 710 C CA . ALA A 1 86 ? -3.611 -4.021 14.800 1.00 83.69 86 ALA A CA 1
ATOM 711 C C . ALA A 1 86 ? -2.153 -3.714 15.168 1.00 83.69 86 ALA A C 1
ATOM 713 O O . ALA A 1 86 ? -1.491 -2.858 14.574 1.00 83.69 86 ALA A O 1
ATOM 714 N N . MET A 1 87 ? -1.627 -4.467 16.136 1.00 84.19 87 MET A N 1
ATOM 715 C CA . MET A 1 87 ? -0.236 -4.331 16.554 1.00 84.19 87 MET A CA 1
ATOM 716 C C . MET A 1 87 ? 0.728 -4.565 15.378 1.00 84.19 87 MET A C 1
ATOM 718 O O . MET A 1 87 ? 0.497 -5.464 14.561 1.00 84.19 87 MET A O 1
ATOM 722 N N . PRO A 1 88 ? 1.875 -3.860 15.330 1.00 79.25 88 PRO A N 1
ATOM 723 C CA . PRO A 1 88 ? 2.909 -4.090 14.322 1.00 79.25 88 PRO A CA 1
ATOM 724 C C . PRO A 1 88 ? 3.499 -5.505 14.336 1.00 79.25 88 PRO A C 1
ATOM 726 O O . PRO A 1 88 ? 4.226 -5.857 13.416 1.00 79.25 88 PRO A O 1
ATOM 729 N N . THR A 1 89 ? 3.224 -6.319 15.353 1.00 85.81 89 THR A N 1
ATOM 730 C CA . THR A 1 89 ? 3.628 -7.729 15.445 1.00 85.81 89 THR A CA 1
ATOM 731 C C . THR A 1 89 ? 2.640 -8.681 14.764 1.00 85.81 89 THR A C 1
ATOM 733 O O . THR A 1 89 ? 2.972 -9.842 14.542 1.00 85.81 89 THR A O 1
ATOM 736 N N . CYS A 1 90 ? 1.447 -8.208 14.382 1.00 85.44 90 CYS A N 1
ATOM 737 C CA . CYS A 1 90 ? 0.422 -9.045 13.768 1.00 85.44 90 CYS A CA 1
ATOM 738 C C . CYS A 1 90 ? 0.869 -9.554 12.374 1.00 85.44 90 CYS A C 1
ATOM 740 O O . CYS A 1 90 ? 1.375 -8.760 11.556 1.00 85.44 90 CYS A O 1
ATOM 742 N N . PRO A 1 91 ? 0.699 -10.857 12.069 1.00 85.38 91 PRO A N 1
ATOM 743 C CA . PRO A 1 91 ? 0.997 -11.416 10.753 1.00 85.38 91 PRO A CA 1
ATOM 744 C C . PRO A 1 91 ? 0.116 -10.799 9.659 1.00 85.38 91 PRO A C 1
ATOM 746 O O . PRO A 1 91 ? -1.097 -10.688 9.816 1.00 85.38 91 PRO A O 1
ATOM 749 N N . THR A 1 92 ? 0.707 -10.441 8.513 1.00 85.06 92 THR A N 1
ATOM 750 C CA . THR A 1 92 ? -0.054 -9.865 7.384 1.00 85.06 92 THR A CA 1
ATOM 751 C C . THR A 1 92 ? -1.103 -10.833 6.845 1.00 85.06 92 THR A C 1
ATOM 753 O O . THR A 1 92 ? -2.230 -10.418 6.625 1.00 85.06 92 THR A O 1
ATOM 756 N N . ALA A 1 93 ? -0.776 -12.124 6.744 1.00 84.31 93 ALA A N 1
ATOM 757 C CA . ALA A 1 93 ? -1.724 -13.141 6.291 1.00 84.31 93 ALA A CA 1
ATOM 758 C C . ALA A 1 93 ? -2.980 -13.229 7.180 1.00 84.31 93 ALA A C 1
ATOM 760 O O . ALA A 1 93 ? -4.076 -13.421 6.670 1.00 84.31 93 ALA A O 1
ATOM 761 N N . ALA A 1 94 ? -2.840 -13.038 8.497 1.00 85.62 94 ALA A N 1
ATOM 762 C CA . ALA A 1 94 ? -3.983 -13.032 9.408 1.00 85.62 94 ALA A CA 1
ATOM 763 C C . ALA A 1 94 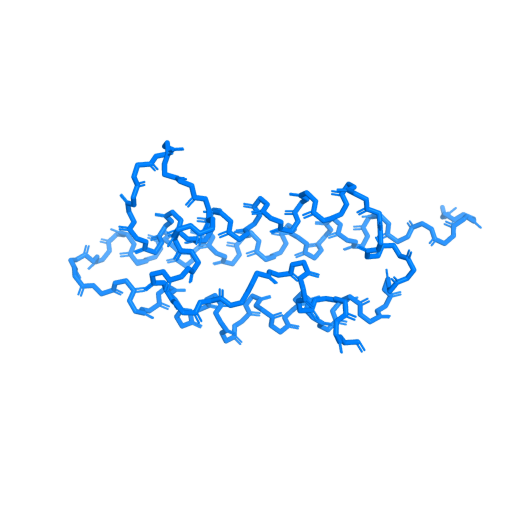? -4.871 -11.796 9.189 1.00 85.62 94 ALA A C 1
ATOM 765 O O . ALA A 1 94 ? -6.091 -11.914 9.140 1.00 85.62 94 ALA A O 1
ATOM 766 N N . MET A 1 95 ? -4.265 -10.618 9.005 1.00 86.69 95 MET A N 1
ATOM 767 C CA . MET A 1 95 ? -5.005 -9.388 8.693 1.00 86.69 95 MET A CA 1
ATOM 768 C C . MET A 1 95 ? -5.718 -9.462 7.341 1.00 86.69 95 MET A C 1
ATOM 770 O O . MET A 1 95 ? -6.832 -8.964 7.220 1.00 86.69 95 MET A O 1
ATOM 774 N N . ASP A 1 96 ? -5.095 -10.096 6.350 1.00 85.75 96 ASP A N 1
ATOM 775 C CA . ASP A 1 96 ? -5.683 -10.293 5.027 1.00 85.75 96 ASP A CA 1
ATOM 776 C C . ASP A 1 96 ? -6.956 -11.143 5.113 1.00 85.75 96 ASP A C 1
ATOM 778 O O . ASP A 1 96 ? -7.988 -10.743 4.583 1.00 85.75 96 ASP A O 1
ATOM 782 N N . VAL A 1 97 ? -6.914 -12.255 5.856 1.00 85.31 97 VAL A N 1
ATOM 783 C CA . VAL A 1 97 ? -8.090 -13.110 6.100 1.00 85.31 97 VAL A CA 1
ATOM 784 C C . VAL A 1 97 ? -9.174 -12.359 6.877 1.00 85.31 97 VAL A C 1
ATOM 786 O O . VAL A 1 97 ? -10.345 -12.439 6.522 1.00 85.31 97 VAL A O 1
ATOM 789 N N . LEU A 1 98 ? -8.801 -11.584 7.900 1.00 83.94 98 LEU A N 1
ATOM 790 C CA . LEU A 1 98 ? -9.752 -10.783 8.683 1.00 83.94 98 LEU A CA 1
ATOM 791 C C . LEU A 1 98 ? -10.478 -9.718 7.850 1.00 83.94 98 LEU A C 1
ATOM 793 O O . LEU A 1 98 ? -11.619 -9.376 8.151 1.00 83.94 98 LEU A O 1
ATOM 797 N N . LEU A 1 99 ? -9.811 -9.166 6.837 1.00 81.94 99 LEU A N 1
ATOM 798 C CA . LEU A 1 99 ? -10.358 -8.137 5.951 1.00 81.94 99 LEU A CA 1
ATOM 799 C C . LEU A 1 99 ? -10.961 -8.710 4.659 1.00 81.94 99 LEU A C 1
ATOM 801 O O . LEU A 1 99 ? -11.396 -7.927 3.815 1.00 81.94 99 LEU A O 1
ATOM 805 N N . ASP A 1 100 ? -10.964 -10.037 4.504 1.00 84.06 100 ASP A N 1
ATOM 806 C CA . ASP A 1 100 ? -11.344 -10.748 3.276 1.00 84.06 100 ASP A CA 1
ATOM 807 C C . ASP A 1 100 ? -10.605 -10.218 2.025 1.00 84.06 100 ASP A C 1
ATOM 809 O O . ASP A 1 100 ? -11.153 -10.014 0.939 1.00 84.06 100 ASP A O 1
ATOM 813 N N . LEU A 1 101 ? -9.312 -9.917 2.192 1.00 81.88 101 LEU A N 1
ATOM 814 C CA . LEU A 1 101 ? -8.448 -9.375 1.148 1.00 81.88 101 LEU A CA 1
ATOM 815 C C . LEU A 1 101 ? -7.573 -10.474 0.544 1.00 81.88 101 LEU A C 1
ATOM 817 O O . LEU A 1 101 ? -6.775 -11.114 1.221 1.00 81.88 101 LEU A O 1
ATOM 821 N N . SER A 1 102 ? -7.641 -10.628 -0.780 1.00 77.44 102 SER A N 1
ATOM 822 C CA . SER A 1 102 ? -6.681 -11.465 -1.508 1.00 77.44 102 SER A CA 1
ATOM 823 C C . SER A 1 102 ? -5.311 -10.779 -1.538 1.00 77.44 102 SER A C 1
ATOM 825 O O . SER A 1 102 ? -5.238 -9.593 -1.886 1.00 77.44 102 SER A O 1
ATOM 827 N N . PRO A 1 103 ? -4.214 -11.501 -1.263 1.00 75.25 103 PRO A N 1
ATOM 828 C CA . PRO A 1 103 ? -2.901 -10.888 -1.183 1.00 75.25 103 PRO A CA 1
ATOM 829 C C . PRO A 1 103 ? -2.438 -10.376 -2.556 1.00 75.25 103 PRO A C 1
ATOM 831 O O . PRO A 1 103 ? -2.591 -11.048 -3.581 1.00 75.25 103 PRO A O 1
ATOM 834 N N . LEU A 1 104 ? -1.900 -9.150 -2.596 1.00 72.19 104 LEU A N 1
ATOM 835 C CA . LEU A 1 104 ? -1.592 -8.407 -3.830 1.00 72.19 104 LEU A CA 1
ATOM 836 C C . LEU A 1 104 ? -0.643 -9.159 -4.767 1.00 72.19 104 LEU A C 1
ATOM 838 O O . LEU A 1 104 ? -0.756 -9.039 -5.983 1.00 72.19 104 LEU A O 1
ATOM 842 N N . ASN A 1 105 ? 0.267 -9.956 -4.211 1.00 69.19 105 ASN A N 1
ATOM 843 C CA . ASN A 1 105 ? 1.176 -10.809 -4.975 1.00 69.19 105 ASN A CA 1
ATOM 844 C C . ASN A 1 105 ? 0.431 -11.830 -5.853 1.00 69.19 105 ASN A C 1
ATOM 846 O O . ASN A 1 105 ? 0.813 -12.028 -7.001 1.00 69.19 105 ASN A O 1
ATOM 850 N N . THR A 1 106 ? -0.641 -12.439 -5.340 1.00 70.00 106 THR A N 1
ATOM 851 C CA . THR A 1 106 ? -1.453 -13.415 -6.084 1.00 70.00 106 THR A CA 1
ATOM 852 C C . THR A 1 106 ? -2.331 -12.747 -7.134 1.00 70.00 106 THR A C 1
ATOM 854 O O . THR A 1 106 ? -2.524 -13.297 -8.212 1.00 70.00 106 THR A O 1
ATOM 857 N N . LEU A 1 107 ? -2.821 -11.536 -6.858 1.00 68.50 107 LEU A N 1
ATOM 858 C CA . LEU A 1 107 ? -3.636 -10.776 -7.807 1.00 68.50 107 LEU A CA 1
ATOM 859 C C . LEU A 1 107 ? -2.827 -10.326 -9.015 1.00 68.50 107 LEU A C 1
ATOM 861 O O . LEU A 1 107 ? -3.274 -10.479 -10.140 1.00 68.50 107 LEU A O 1
ATOM 865 N N . VAL A 1 1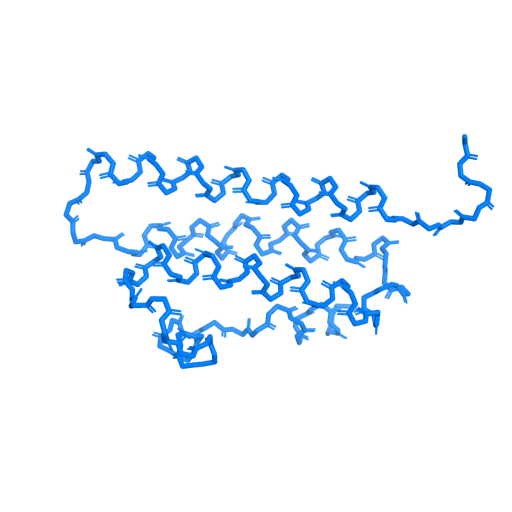08 ? -1.621 -9.817 -8.780 1.00 69.12 108 VAL A N 1
ATOM 866 C CA . VAL A 1 108 ? -0.730 -9.335 -9.838 1.00 69.12 108 VAL A CA 1
ATOM 867 C C . VAL A 1 108 ? -0.230 -10.471 -10.746 1.00 69.12 108 VAL A C 1
ATOM 869 O O . VAL A 1 108 ? 0.149 -10.214 -11.880 1.00 69.12 108 VAL A O 1
ATOM 872 N N . GLN A 1 109 ? -0.229 -11.721 -10.273 1.00 66.88 109 GLN A N 1
ATOM 873 C CA . GLN A 1 109 ? 0.095 -12.898 -11.093 1.00 66.88 109 GLN A CA 1
ATOM 874 C C . GLN A 1 109 ? -1.096 -13.446 -11.892 1.00 66.88 109 GLN A C 1
ATOM 876 O O . GLN A 1 109 ? -0.881 -14.229 -12.813 1.00 66.88 109 GLN A O 1
ATOM 881 N N . ARG A 1 110 ? -2.331 -13.101 -11.505 1.00 60.19 110 ARG A N 1
ATOM 882 C CA . ARG A 1 110 ? -3.567 -13.551 -12.169 1.00 60.19 110 ARG A CA 1
ATOM 883 C C . ARG A 1 110 ? -4.035 -12.618 -13.291 1.00 60.19 110 ARG A C 1
ATOM 885 O O . ARG A 1 110 ? -4.911 -13.025 -14.045 1.00 60.19 110 ARG A O 1
ATOM 892 N N . VAL A 1 111 ? -3.509 -11.392 -13.341 1.00 57.91 111 VAL A N 1
ATOM 893 C CA . VAL A 1 111 ? -3.733 -10.405 -14.414 1.00 57.91 111 VAL A CA 1
ATOM 894 C C . VAL A 1 111 ? -2.800 -10.713 -15.574 1.00 57.91 111 VAL A C 1
ATOM 896 O O . VAL A 1 111 ? -3.293 -10.697 -16.719 1.00 57.91 111 VAL A O 1
#

Foldseek 3Di:
DDPDPPCVVVLVVLLVVLLVQLVVQLVVDVVPDDDDLVVLLCCCVVPSLCSNLVSLVVVVVCLPPPVSLVSQLVSQLSSLCSSPVDDPPDDSVVSCVVSVHDRSSVSSNVD